Protein AF-A0A0L0FET9-F1 (afdb_monomer_lite)

Organism: NCBI:txid667725

Sequence (154 aa):
MSPIGLLAGMWEFPSVELPADAKSTTALRRKLINTHCKEDLQTDIVGYKTRQEMGEVLHKFSHIHNTYHVELICFAEAIYLQNNGNDTSRTFQWVPLEDMEKLALSTAMRKVLKLAEGTTKQKSGQNQKSGGKDEKSSLKQPKLTAMFVRKAKG

InterPro domains:
  IPR015797 NUDIX hydrolase-like domain superfamily [SSF55811] (4-116)
  IPR029119 Adenine DNA glycosylase, C-terminal [PF14815] (4-114)
  IPR029119 Adenine DNA glycosylase, C-terminal [cd03431] (5-114)
  IPR044298 Adenine/Thymine-DNA glycosylase [PTHR42944] (5-130)

Foldseek 3Di:
DADPDPCGQADADDADDDDPPDDPDPVVRVVRSQCCCCPVQVWGLPQWPDKDFLAWFWDDDPPDIDIDGAIDTHHPDDTDGDPPVVDPRDDDDDDDLVCPVVGRHDPRRVVSSVSVVVVVVVPPDDDDDDDDDDDDDDDDDDDDDDDDDDDDDD

Structure (mmCIF, N/CA/C/O backbone):
data_AF-A0A0L0FET9-F1
#
_entry.id   AF-A0A0L0FET9-F1
#
loop_
_atom_site.group_PDB
_atom_site.id
_atom_site.type_symbol
_atom_site.label_atom_id
_atom_site.label_alt_id
_atom_site.label_comp_id
_atom_site.label_asym_id
_atom_site.label_entity_id
_atom_site.label_seq_id
_atom_site.pdbx_PDB_ins_code
_atom_site.Cartn_x
_atom_site.Cartn_y
_atom_site.Cartn_z
_atom_site.occupancy
_atom_site.B_iso_or_equiv
_atom_site.auth_seq_id
_atom_site.auth_comp_id
_atom_site.auth_asym_id
_atom_site.auth_atom_id
_atom_site.pdbx_PDB_model_num
ATOM 1 N N . MET A 1 1 ? 19.570 -13.131 11.000 1.00 34.69 1 MET A N 1
ATOM 2 C CA . MET A 1 1 ? 18.485 -13.683 11.843 1.00 34.69 1 MET A CA 1
ATOM 3 C C . MET A 1 1 ? 17.177 -13.132 11.311 1.00 34.69 1 MET A C 1
ATOM 5 O O . MET A 1 1 ? 16.976 -11.930 11.401 1.00 34.69 1 MET A O 1
ATOM 9 N N . SER A 1 2 ? 16.345 -13.966 10.684 1.00 43.09 2 SER A N 1
ATOM 10 C CA . SER A 1 2 ? 14.997 -13.555 10.271 1.00 43.09 2 SER A CA 1
ATOM 11 C C . SER A 1 2 ? 14.168 -13.221 11.517 1.00 43.09 2 SER A C 1
ATOM 13 O O . SER A 1 2 ? 14.338 -13.903 12.532 1.00 43.09 2 SER A O 1
ATOM 15 N N . PRO A 1 3 ? 13.316 -12.184 11.495 1.00 41.56 3 PRO A N 1
ATOM 16 C CA . PRO A 1 3 ? 12.559 -11.792 12.676 1.00 41.56 3 PRO A CA 1
ATOM 17 C C . PRO A 1 3 ? 11.631 -12.939 13.089 1.00 41.56 3 PRO A C 1
ATOM 19 O O . PRO A 1 3 ? 10.803 -13.389 12.306 1.00 41.56 3 PRO A O 1
ATOM 22 N N . ILE A 1 4 ? 11.797 -13.442 14.313 1.00 48.03 4 ILE A N 1
ATOM 23 C CA . ILE A 1 4 ? 10.949 -14.483 14.902 1.00 48.03 4 ILE A CA 1
ATOM 24 C C . ILE A 1 4 ? 9.772 -13.756 15.559 1.00 48.03 4 ILE A C 1
ATOM 26 O O . ILE A 1 4 ? 9.855 -13.326 16.706 1.00 48.03 4 ILE A O 1
ATOM 30 N N . GLY A 1 5 ? 8.699 -13.537 14.803 1.00 59.16 5 GLY A N 1
ATOM 31 C CA . GLY A 1 5 ? 7.494 -12.848 15.265 1.00 59.16 5 GLY A CA 1
ATOM 32 C C . GLY A 1 5 ? 6.233 -13.575 14.813 1.00 59.16 5 GLY A C 1
ATOM 33 O O . GLY A 1 5 ? 6.267 -14.358 13.870 1.00 59.16 5 GLY A O 1
ATOM 34 N N . LEU A 1 6 ? 5.100 -13.300 15.463 1.00 62.09 6 LEU A N 1
ATOM 35 C CA . LEU A 1 6 ? 3.803 -13.934 15.169 1.00 62.09 6 LEU A CA 1
ATOM 36 C C . LEU A 1 6 ? 3.365 -13.791 13.697 1.00 62.09 6 LEU A C 1
ATOM 38 O O . LEU A 1 6 ? 2.619 -14.622 13.192 1.00 62.09 6 LEU A O 1
ATOM 42 N N . LEU A 1 7 ? 3.828 -12.737 13.020 1.00 64.19 7 LEU A N 1
ATOM 43 C CA . LEU A 1 7 ? 3.542 -12.450 11.610 1.00 64.19 7 LEU A CA 1
ATOM 44 C C . LEU A 1 7 ? 4.758 -12.685 10.696 1.00 64.19 7 LEU A C 1
ATOM 46 O O . LEU A 1 7 ? 4.752 -12.267 9.540 1.00 64.19 7 LEU A O 1
ATOM 50 N N . ALA A 1 8 ? 5.814 -13.329 11.199 1.00 67.12 8 ALA A N 1
ATOM 51 C CA . ALA A 1 8 ? 6.994 -13.630 10.402 1.00 67.12 8 ALA A CA 1
ATOM 52 C C . ALA A 1 8 ? 6.641 -14.553 9.227 1.00 67.12 8 ALA A C 1
ATOM 54 O O . ALA A 1 8 ? 5.909 -15.529 9.386 1.00 67.12 8 ALA A O 1
ATOM 55 N N . GLY A 1 9 ? 7.166 -14.234 8.042 1.00 75.06 9 GLY A N 1
ATOM 56 C CA . GLY A 1 9 ? 6.909 -14.988 6.811 1.00 75.06 9 GLY A CA 1
ATOM 57 C C . GLY A 1 9 ? 5.597 -14.636 6.102 1.00 75.06 9 GLY A C 1
ATOM 58 O O . GLY A 1 9 ? 5.289 -15.235 5.073 1.00 75.06 9 GLY A O 1
ATOM 59 N N . MET A 1 10 ? 4.830 -13.670 6.617 1.00 87.69 10 MET A N 1
ATOM 60 C CA . MET A 1 10 ? 3.706 -13.091 5.885 1.00 87.69 10 MET A CA 1
ATOM 61 C C . MET A 1 10 ? 4.193 -12.034 4.893 1.00 87.69 10 MET A C 1
ATOM 63 O O . MET A 1 10 ? 5.169 -11.333 5.146 1.00 87.69 10 MET A O 1
ATOM 67 N N . TRP A 1 11 ? 3.479 -11.901 3.778 1.00 89.31 11 TRP A N 1
ATOM 68 C CA . TRP A 1 11 ? 3.696 -10.819 2.826 1.00 89.31 11 TRP A CA 1
ATOM 69 C C . TRP A 1 11 ? 2.964 -9.556 3.285 1.00 89.31 11 TRP A C 1
ATOM 71 O O . TRP A 1 11 ? 1.844 -9.610 3.809 1.00 89.31 11 TRP A O 1
ATOM 81 N N . GLU A 1 12 ? 3.582 -8.409 3.041 1.00 90.56 12 GLU A N 1
ATOM 82 C CA . GLU A 1 12 ? 3.013 -7.096 3.313 1.00 90.56 12 GLU A CA 1
ATOM 83 C C . GLU A 1 12 ? 3.302 -6.124 2.171 1.00 90.56 12 GLU A C 1
ATOM 85 O O . GLU A 1 12 ? 4.222 -6.319 1.376 1.00 90.56 12 GLU A O 1
ATOM 90 N N . PHE A 1 13 ? 2.479 -5.082 2.071 1.00 91.62 13 PHE A N 1
ATOM 91 C CA . PHE A 1 13 ? 2.778 -3.965 1.184 1.00 91.62 13 PHE A CA 1
ATOM 92 C C . PHE A 1 13 ? 3.852 -3.075 1.821 1.00 91.62 13 PHE A C 1
ATOM 94 O O . PHE A 1 13 ? 3.835 -2.918 3.045 1.00 91.62 13 PHE A O 1
ATOM 101 N N . PRO A 1 14 ? 4.730 -2.435 1.023 1.00 89.81 14 PRO A N 1
ATOM 102 C CA . PRO A 1 14 ? 5.674 -1.456 1.546 1.00 89.81 14 PRO A CA 1
ATOM 103 C C . PRO A 1 14 ? 4.954 -0.379 2.358 1.00 89.81 14 PRO A C 1
ATOM 105 O O . PRO A 1 14 ? 3.979 0.218 1.892 1.00 89.81 14 PRO A O 1
ATOM 108 N N . SER A 1 15 ? 5.416 -0.150 3.584 1.00 90.62 15 SER A N 1
ATOM 109 C CA . SER A 1 15 ? 4.812 0.817 4.493 1.00 90.62 15 SER A CA 1
ATOM 110 C C . SER A 1 15 ? 5.865 1.444 5.396 1.00 90.62 15 SER A C 1
ATOM 112 O O . SER A 1 15 ? 6.910 0.857 5.659 1.00 90.62 15 SER A O 1
ATOM 114 N N . VAL A 1 16 ? 5.584 2.662 5.849 1.00 91.44 16 VAL A N 1
ATOM 115 C CA . VAL A 1 16 ? 6.457 3.440 6.727 1.00 91.44 16 VAL A CA 1
ATOM 116 C C . VAL A 1 16 ? 5.637 3.949 7.902 1.00 91.44 16 VAL A C 1
ATOM 118 O O . VAL A 1 16 ? 4.501 4.402 7.728 1.00 91.44 16 VAL A O 1
ATOM 121 N N . GLU A 1 17 ? 6.200 3.854 9.101 1.00 91.00 17 GLU A N 1
ATOM 122 C CA . GLU A 1 17 ? 5.559 4.383 10.298 1.00 91.00 17 GLU A CA 1
ATOM 123 C C . GLU A 1 17 ? 5.531 5.911 10.257 1.00 91.00 17 GLU A C 1
ATOM 125 O O . GLU A 1 17 ? 6.479 6.575 9.827 1.00 91.00 17 GLU A O 1
ATOM 130 N N . LEU A 1 18 ? 4.413 6.483 10.698 1.00 89.00 18 LEU A N 1
ATOM 131 C CA . LEU A 1 18 ? 4.288 7.927 10.808 1.00 89.00 18 LEU A CA 1
ATOM 132 C C . LEU A 1 18 ? 4.833 8.394 12.158 1.00 89.00 18 LEU A C 1
ATOM 134 O O . LEU A 1 18 ? 4.558 7.748 13.170 1.00 89.00 18 LEU A O 1
ATOM 138 N N . PRO A 1 19 ? 5.550 9.531 12.206 1.00 86.25 19 PRO A N 1
ATOM 139 C CA . PRO A 1 19 ? 5.972 10.115 13.471 1.00 86.25 19 PRO A CA 1
ATOM 140 C C . PRO A 1 19 ? 4.752 10.418 14.349 1.00 86.25 19 PRO A C 1
ATOM 142 O O . PRO A 1 19 ? 3.807 11.052 13.877 1.00 86.25 19 PRO A O 1
ATOM 145 N N . ALA A 1 20 ? 4.796 10.000 15.618 1.00 73.81 20 ALA A N 1
ATOM 146 C CA . ALA A 1 20 ? 3.675 10.103 16.558 1.00 73.81 20 ALA A CA 1
ATOM 147 C C . ALA A 1 20 ? 3.126 11.536 16.710 1.00 73.81 20 ALA A C 1
ATOM 149 O O . ALA A 1 20 ? 1.921 11.727 16.851 1.00 73.81 20 ALA A O 1
ATOM 150 N N . ASP A 1 21 ? 4.004 12.536 16.607 1.00 65.69 21 ASP A N 1
ATOM 151 C CA . ASP A 1 21 ? 3.678 13.944 16.865 1.00 65.69 21 ASP A CA 1
ATOM 152 C C . ASP A 1 21 ? 3.385 14.754 15.592 1.00 65.69 21 ASP A C 1
ATOM 154 O O . ASP A 1 21 ? 3.085 15.952 15.645 1.00 65.69 21 ASP A O 1
ATOM 158 N N . ALA A 1 22 ? 3.482 14.133 14.415 1.00 62.91 22 ALA A N 1
ATOM 159 C CA . ALA A 1 22 ? 3.258 14.829 13.161 1.00 62.91 22 ALA A CA 1
ATOM 160 C C . ALA A 1 22 ? 1.772 14.817 12.789 1.00 62.91 22 ALA A C 1
ATOM 162 O O . ALA A 1 22 ? 1.134 13.767 12.709 1.00 62.91 22 ALA A O 1
ATOM 163 N N . LYS A 1 23 ? 1.219 15.986 12.435 1.00 69.06 23 LYS A N 1
ATOM 164 C CA . LYS A 1 23 ? -0.044 16.020 11.684 1.00 69.06 23 LYS A CA 1
ATOM 165 C C . LYS A 1 23 ? 0.168 15.230 10.391 1.00 69.06 23 LYS A C 1
ATOM 167 O O . LYS A 1 23 ? 0.972 15.638 9.550 1.00 69.06 23 LYS A O 1
ATOM 172 N N . SER A 1 24 ? -0.543 14.111 10.245 1.00 74.94 24 SER A N 1
ATOM 173 C CA . SER A 1 24 ? -0.488 13.233 9.070 1.00 74.94 24 SER A CA 1
ATOM 174 C C . SER A 1 24 ? -1.038 13.960 7.839 1.00 74.94 24 SER A C 1
ATOM 176 O O . SER A 1 24 ? -2.201 13.830 7.460 1.00 74.94 24 SER A O 1
ATOM 178 N N . THR A 1 25 ? -0.204 14.794 7.222 1.00 89.44 25 THR A N 1
ATOM 179 C CA . THR A 1 25 ? -0.524 15.445 5.952 1.00 89.44 25 THR A CA 1
ATOM 180 C C . THR A 1 25 ? -0.192 14.508 4.800 1.00 89.44 25 THR A C 1
ATOM 182 O O . THR A 1 25 ? 0.794 13.768 4.840 1.00 89.44 25 THR A O 1
ATOM 185 N N . THR A 1 26 ? -0.973 14.585 3.725 1.00 89.38 26 THR A N 1
ATOM 186 C CA . THR A 1 26 ? -0.696 13.871 2.472 1.00 89.38 26 THR A CA 1
ATOM 187 C C . THR A 1 26 ? 0.726 14.130 1.970 1.00 89.38 26 THR A C 1
ATOM 189 O O . THR A 1 26 ? 1.404 13.205 1.533 1.00 89.38 26 THR A O 1
ATOM 192 N N . ALA A 1 27 ? 1.217 15.370 2.076 1.00 91.25 27 ALA A N 1
ATOM 193 C CA . ALA A 1 27 ? 2.569 15.732 1.653 1.00 91.25 27 ALA A CA 1
ATOM 194 C C . ALA A 1 27 ? 3.654 15.008 2.469 1.00 91.25 27 ALA A C 1
ATOM 196 O O . ALA A 1 27 ? 4.593 14.463 1.887 1.00 91.25 27 ALA A O 1
ATOM 197 N N . LEU A 1 28 ? 3.503 14.951 3.798 1.00 91.81 28 LEU A N 1
ATOM 198 C CA . LEU A 1 28 ? 4.431 14.228 4.668 1.00 91.81 28 LEU A CA 1
ATOM 199 C C . LEU A 1 28 ? 4.424 12.728 4.364 1.00 91.81 28 LEU A C 1
ATOM 201 O O . LEU A 1 28 ? 5.488 12.147 4.164 1.00 91.81 28 LEU A O 1
ATOM 205 N N . ARG A 1 29 ? 3.236 12.116 4.268 1.00 91.94 29 ARG A N 1
ATOM 206 C CA . ARG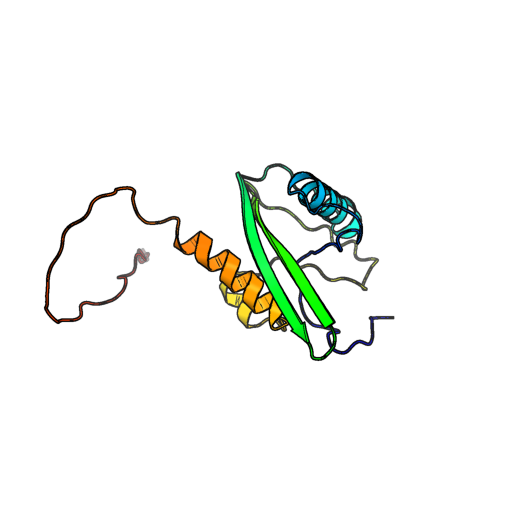 A 1 29 ? 3.099 10.682 3.962 1.00 91.94 29 ARG A CA 1
ATOM 207 C C . ARG A 1 29 ? 3.764 10.319 2.638 1.00 91.94 29 ARG A C 1
ATOM 209 O O . ARG A 1 29 ? 4.541 9.371 2.578 1.00 91.94 29 ARG A O 1
ATOM 216 N N . ARG A 1 30 ? 3.534 11.126 1.598 1.00 92.75 30 ARG A N 1
ATOM 217 C CA . ARG A 1 30 ? 4.162 10.921 0.287 1.00 92.75 30 ARG A CA 1
ATOM 218 C C . ARG A 1 30 ? 5.678 11.047 0.338 1.00 92.75 30 ARG A C 1
ATOM 220 O O . ARG A 1 30 ? 6.361 10.254 -0.303 1.00 92.75 30 ARG A O 1
ATOM 227 N N . LYS A 1 31 ? 6.199 12.022 1.092 1.00 92.81 31 LYS A N 1
ATOM 228 C CA . LYS A 1 31 ? 7.644 12.191 1.287 1.00 92.81 31 LYS A CA 1
ATOM 229 C C . LYS A 1 31 ? 8.250 10.945 1.935 1.00 92.81 31 LYS A C 1
ATOM 231 O O . LYS A 1 31 ? 9.229 10.432 1.411 1.00 92.81 31 LYS A O 1
ATOM 236 N N . LEU A 1 32 ? 7.648 10.449 3.016 1.00 93.12 32 LEU A N 1
ATOM 237 C CA . LEU A 1 32 ? 8.143 9.275 3.738 1.00 93.12 32 LEU A CA 1
ATOM 238 C C . LEU A 1 32 ? 8.132 8.016 2.864 1.00 93.12 32 LEU A C 1
ATOM 240 O O . LEU A 1 32 ? 9.138 7.318 2.815 1.00 93.12 32 LEU A O 1
ATOM 244 N N . ILE A 1 33 ? 7.051 7.763 2.117 1.00 92.25 33 ILE A N 1
ATOM 245 C CA . ILE A 1 33 ? 6.996 6.620 1.193 1.00 92.25 33 ILE A CA 1
ATOM 246 C C . ILE A 1 33 ? 8.024 6.754 0.066 1.00 92.25 33 ILE A C 1
ATOM 248 O O . ILE A 1 33 ? 8.687 5.778 -0.262 1.00 92.25 33 ILE A O 1
ATOM 252 N N . ASN A 1 34 ? 8.215 7.949 -0.503 1.00 92.06 34 ASN A N 1
ATOM 253 C CA . ASN A 1 34 ? 9.236 8.150 -1.536 1.00 92.06 34 ASN A CA 1
ATOM 254 C C . ASN A 1 34 ? 10.645 7.861 -1.007 1.00 92.06 34 ASN A C 1
ATOM 256 O O . ASN A 1 34 ? 11.429 7.203 -1.687 1.00 92.06 34 ASN A O 1
ATOM 260 N N . THR A 1 35 ? 10.957 8.342 0.199 1.00 91.81 35 THR A N 1
ATOM 261 C CA . THR A 1 35 ? 12.230 8.059 0.868 1.00 91.81 35 THR A CA 1
ATOM 262 C C . THR A 1 35 ? 12.391 6.561 1.114 1.00 91.81 35 THR A C 1
ATOM 264 O O . THR A 1 35 ? 13.389 5.994 0.685 1.00 91.81 35 THR A O 1
ATOM 267 N N . HIS A 1 36 ? 11.379 5.905 1.689 1.00 88.06 36 HIS A N 1
ATOM 268 C CA . HIS A 1 36 ? 11.384 4.464 1.943 1.00 88.06 36 HIS A CA 1
ATOM 269 C C . HIS A 1 36 ? 11.595 3.648 0.660 1.00 88.06 36 HIS A C 1
ATOM 271 O O . HIS A 1 36 ? 12.459 2.781 0.609 1.00 88.06 36 HIS A O 1
ATOM 277 N N . CYS A 1 37 ? 10.877 3.948 -0.425 1.00 86.88 37 CYS A N 1
ATOM 278 C CA . CYS A 1 37 ? 11.074 3.231 -1.683 1.00 86.88 37 CYS A CA 1
ATOM 279 C C . CYS A 1 37 ? 12.480 3.439 -2.255 1.00 86.88 37 CYS A C 1
ATOM 281 O O . CYS A 1 37 ? 13.089 2.483 -2.733 1.00 86.88 37 CYS A O 1
ATOM 283 N N . LYS A 1 38 ? 13.027 4.654 -2.161 1.00 86.81 38 LYS A N 1
ATOM 284 C CA . LYS A 1 38 ? 14.371 4.942 -2.662 1.00 86.81 38 LYS A CA 1
ATOM 285 C C . LYS A 1 38 ? 15.464 4.261 -1.837 1.00 86.81 38 LYS A C 1
ATOM 287 O O . LYS A 1 38 ? 16.430 3.775 -2.415 1.00 86.81 38 LYS A O 1
ATOM 292 N N . GLU A 1 39 ? 15.331 4.251 -0.516 1.00 84.75 39 GLU A N 1
ATOM 293 C CA . GLU A 1 39 ? 16.364 3.762 0.402 1.00 84.75 39 GLU A CA 1
ATOM 294 C C . GLU A 1 39 ? 16.246 2.253 0.648 1.00 84.75 39 GLU A C 1
ATOM 296 O O . GLU A 1 39 ? 17.226 1.529 0.483 1.00 84.75 39 GLU A O 1
ATOM 301 N N . ASP A 1 40 ? 15.046 1.764 0.969 1.00 77.31 40 ASP A N 1
ATOM 302 C CA . ASP A 1 40 ? 14.812 0.367 1.350 1.00 77.31 40 ASP A CA 1
ATOM 303 C C . ASP A 1 40 ? 14.485 -0.540 0.158 1.00 77.31 40 ASP A C 1
ATOM 305 O O . ASP A 1 40 ? 14.860 -1.712 0.163 1.00 77.31 40 ASP A O 1
ATOM 309 N N . LEU A 1 41 ? 13.787 -0.022 -0.863 1.00 75.00 41 LEU A N 1
ATOM 310 C CA . LEU A 1 41 ? 13.423 -0.796 -2.065 1.00 75.00 41 LEU A CA 1
ATOM 311 C C . LEU A 1 41 ? 14.323 -0.500 -3.268 1.00 75.00 41 LEU A C 1
ATOM 313 O O . LEU A 1 41 ? 14.124 -1.080 -4.340 1.00 75.00 41 LEU A O 1
ATOM 317 N N . GLN A 1 42 ? 15.259 0.447 -3.113 1.00 79.12 42 GLN A N 1
ATOM 318 C CA . GLN A 1 42 ? 16.162 0.917 -4.169 1.00 79.12 42 GLN A CA 1
ATOM 319 C C . GLN A 1 42 ? 15.419 1.230 -5.477 1.00 79.12 42 GLN A C 1
ATOM 321 O O . GLN A 1 42 ? 15.888 0.963 -6.582 1.00 79.12 42 GLN A O 1
ATOM 326 N N . THR A 1 43 ? 14.213 1.773 -5.327 1.00 79.06 43 THR A N 1
ATOM 327 C CA . THR A 1 43 ? 13.255 2.040 -6.394 1.00 79.06 43 THR A CA 1
ATOM 328 C C . THR A 1 43 ? 12.757 3.462 -6.248 1.00 79.06 43 THR A C 1
ATOM 330 O O . THR A 1 43 ? 12.232 3.845 -5.204 1.00 79.06 43 THR A O 1
ATOM 333 N N . ASP A 1 44 ? 12.874 4.249 -7.311 1.00 80.75 44 ASP A N 1
ATOM 334 C CA . ASP A 1 44 ? 12.330 5.598 -7.305 1.00 80.75 44 ASP A CA 1
ATOM 335 C C . ASP A 1 44 ? 10.864 5.596 -7.761 1.00 80.75 44 ASP A C 1
ATOM 337 O O . ASP A 1 44 ? 10.508 5.007 -8.784 1.00 80.75 44 ASP A O 1
ATOM 341 N N . ILE A 1 45 ? 10.001 6.282 -7.010 1.00 82.69 45 ILE A N 1
ATOM 342 C CA . ILE A 1 45 ? 8.585 6.462 -7.355 1.00 82.69 45 ILE A CA 1
ATOM 343 C C . ILE A 1 45 ? 8.451 7.679 -8.283 1.00 82.69 45 ILE A C 1
ATOM 345 O O . ILE A 1 45 ? 7.768 8.666 -7.985 1.00 82.69 45 ILE A O 1
ATOM 349 N N . VAL A 1 46 ? 9.111 7.605 -9.434 1.00 82.00 46 VAL A N 1
ATOM 350 C CA . VAL A 1 46 ? 9.018 8.586 -10.525 1.00 82.00 46 VAL A CA 1
ATOM 351 C C . VAL A 1 46 ? 8.234 7.998 -11.697 1.00 82.00 46 VAL A C 1
ATOM 353 O O . VAL A 1 46 ? 7.983 6.798 -11.753 1.00 82.00 46 VAL A O 1
ATOM 356 N N . GLY A 1 47 ? 7.768 8.848 -12.618 1.00 82.81 47 GLY A N 1
ATOM 357 C CA . GLY A 1 47 ? 7.057 8.383 -13.820 1.00 82.81 47 GLY A CA 1
ATOM 358 C C . GLY A 1 47 ? 5.710 7.695 -13.547 1.00 82.81 47 GLY A C 1
ATOM 359 O O . GLY A 1 47 ? 5.208 6.940 -14.383 1.00 82.81 47 GLY A O 1
ATOM 360 N N . TYR A 1 48 ? 5.100 7.928 -12.378 1.00 88.69 48 TYR A N 1
ATOM 361 C CA . TYR A 1 48 ? 3.771 7.398 -12.096 1.00 88.69 48 TYR A CA 1
ATOM 362 C C . TYR A 1 48 ? 2.711 8.088 -12.963 1.00 88.69 48 TYR A C 1
ATOM 364 O O . TYR A 1 48 ? 2.683 9.309 -13.099 1.00 88.69 48 TYR A O 1
ATOM 372 N N . LYS A 1 49 ? 1.792 7.299 -13.522 1.00 91.38 49 LYS A N 1
ATOM 373 C CA . LYS A 1 49 ? 0.625 7.796 -14.257 1.00 91.38 49 LYS A CA 1
ATOM 374 C C . LYS A 1 49 ? -0.416 8.371 -13.302 1.00 91.38 49 LYS A C 1
ATOM 376 O O . LYS A 1 49 ? -1.005 9.414 -13.569 1.00 91.38 49 LYS A O 1
ATOM 381 N N . THR A 1 50 ? -0.669 7.679 -12.191 1.00 92.31 50 THR A N 1
ATOM 382 C CA . THR A 1 50 ? -1.604 8.138 -11.157 1.00 92.31 50 THR A CA 1
ATOM 383 C C . THR A 1 50 ? -1.107 7.772 -9.770 1.00 92.31 50 THR A C 1
ATOM 385 O O . THR A 1 50 ? -0.617 6.666 -9.567 1.00 92.31 50 THR A O 1
ATOM 388 N N . ARG A 1 51 ? -1.316 8.672 -8.808 1.00 93.31 51 ARG A N 1
ATOM 389 C CA . ARG A 1 51 ? -1.105 8.427 -7.379 1.00 93.31 51 ARG A CA 1
ATOM 390 C C . ARG A 1 51 ? -2.329 8.904 -6.609 1.00 93.31 51 ARG A C 1
ATOM 392 O O . ARG A 1 51 ? -2.645 10.094 -6.643 1.00 93.31 51 ARG A O 1
ATOM 399 N N . GLN A 1 52 ? -3.044 7.979 -5.981 1.00 92.44 52 GLN A N 1
ATOM 400 C CA . GLN A 1 52 ? -4.356 8.228 -5.381 1.00 92.44 52 GLN A CA 1
ATOM 401 C C . GLN A 1 52 ? -4.339 7.912 -3.889 1.00 92.44 52 GLN A C 1
ATOM 403 O O . GLN A 1 52 ? -3.781 6.900 -3.476 1.00 92.44 52 GLN A O 1
ATOM 408 N N . GLU A 1 53 ? -4.963 8.776 -3.091 1.00 92.00 53 GLU A N 1
ATOM 409 C CA . GLU A 1 53 ? -5.231 8.476 -1.686 1.00 92.00 53 GLU A CA 1
ATOM 410 C C . GLU A 1 53 ? -6.488 7.628 -1.598 1.00 92.00 53 GLU A C 1
ATOM 412 O O . GLU A 1 53 ? -7.539 8.009 -2.111 1.00 92.00 53 GLU A O 1
ATOM 417 N N . MET A 1 54 ? -6.360 6.473 -0.963 1.00 90.88 54 MET A N 1
ATOM 418 C CA . MET A 1 54 ? -7.411 5.464 -0.933 1.00 90.88 54 MET A CA 1
ATOM 419 C C . MET A 1 54 ? -8.236 5.538 0.355 1.00 90.88 54 MET A C 1
ATOM 421 O O . MET A 1 54 ? -9.334 4.994 0.417 1.00 90.88 54 MET A O 1
ATOM 425 N N . GLY A 1 55 ? -7.716 6.225 1.374 1.00 90.31 55 GLY A N 1
ATOM 426 C CA . GLY A 1 55 ? -8.316 6.339 2.698 1.00 90.31 55 GLY A CA 1
ATOM 427 C C . GLY A 1 55 ? -7.548 5.531 3.737 1.00 90.31 55 GLY A C 1
ATOM 428 O O . GLY A 1 55 ? -6.343 5.309 3.607 1.00 90.31 55 GLY A O 1
ATOM 429 N N . GLU A 1 56 ? -8.251 5.110 4.784 1.00 92.00 56 GLU A N 1
ATOM 430 C CA . GLU A 1 56 ? -7.652 4.461 5.946 1.00 92.00 56 GLU A CA 1
ATOM 431 C C . GLU A 1 56 ? -8.142 3.026 6.132 1.00 92.00 56 GLU A C 1
ATOM 433 O O . GLU A 1 56 ? -9.316 2.709 5.933 1.00 92.00 56 GLU A O 1
ATOM 438 N N . VAL A 1 57 ? -7.236 2.157 6.577 1.00 92.75 57 VAL A N 1
ATOM 439 C CA . VAL A 1 57 ? -7.552 0.801 7.024 1.00 92.75 57 VAL A CA 1
ATOM 440 C C . VAL A 1 57 ? -7.168 0.669 8.487 1.00 92.75 57 VAL A C 1
ATOM 442 O O . VAL A 1 57 ? -5.996 0.714 8.847 1.00 92.75 57 VAL A O 1
ATOM 445 N N . LEU A 1 58 ? -8.169 0.441 9.332 1.00 90.06 58 LEU A N 1
ATOM 446 C CA . LEU A 1 58 ? -7.960 0.182 10.749 1.00 90.06 58 LEU A CA 1
ATOM 447 C C . LEU A 1 58 ? -7.741 -1.314 11.000 1.00 90.06 58 LEU A C 1
ATOM 449 O O . LEU A 1 58 ? -8.576 -2.168 10.654 1.00 90.06 58 LEU A O 1
ATOM 453 N N . HIS A 1 59 ? -6.626 -1.625 11.649 1.00 86.19 59 HIS A N 1
ATOM 454 C CA . HIS A 1 59 ? -6.282 -2.951 12.124 1.00 86.19 59 HIS A CA 1
ATOM 455 C C . HIS A 1 59 ? -6.193 -2.950 13.644 1.00 86.19 59 HIS A C 1
ATOM 457 O O . HIS A 1 59 ? -5.271 -2.391 14.229 1.00 86.19 59 HIS A O 1
ATOM 463 N N . LYS A 1 60 ? -7.177 -3.584 14.279 1.00 81.19 60 LYS A N 1
ATOM 464 C CA . LYS A 1 60 ? -7.197 -3.791 15.722 1.00 81.19 60 LYS A CA 1
ATOM 465 C C . LYS A 1 60 ? -6.871 -5.250 16.005 1.00 81.19 60 LYS A C 1
ATOM 467 O O . LYS A 1 60 ? -7.632 -6.128 15.601 1.00 81.19 60 LYS A O 1
ATOM 472 N N . PHE A 1 61 ? -5.762 -5.484 16.688 1.00 76.62 61 PHE A N 1
ATOM 473 C CA . PHE A 1 61 ? -5.506 -6.710 17.439 1.00 76.62 61 PHE A CA 1
ATOM 474 C C . P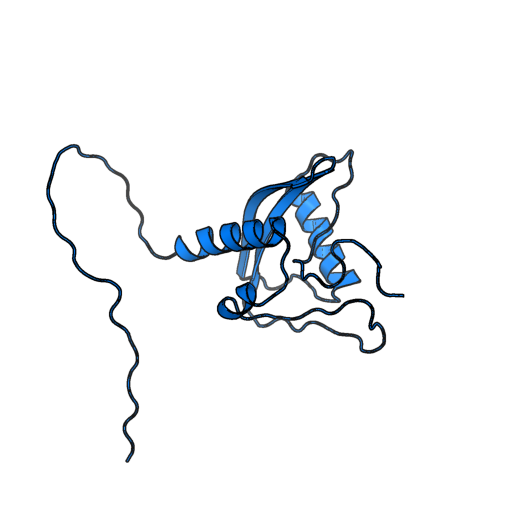HE A 1 61 ? -5.728 -6.408 18.920 1.00 76.62 61 PHE A C 1
ATOM 476 O O . PHE A 1 61 ? -5.606 -5.254 19.311 1.00 76.62 61 PHE A O 1
ATOM 483 N N . SER A 1 62 ? -6.058 -7.413 19.732 1.00 73.75 62 SER A N 1
ATOM 484 C CA . SER A 1 62 ? -6.533 -7.306 21.126 1.00 73.75 62 SER A CA 1
ATOM 485 C C . SER A 1 62 ? -6.015 -6.112 21.951 1.00 73.75 62 SER A C 1
ATOM 487 O O . SER A 1 62 ? -6.795 -5.497 22.668 1.00 73.75 62 SER A O 1
ATOM 489 N N . HIS A 1 63 ? -4.732 -5.756 21.831 1.00 78.12 63 HIS A N 1
ATOM 490 C CA . HIS A 1 63 ? -4.095 -4.626 22.521 1.00 78.12 63 HIS A CA 1
ATOM 491 C C . HIS A 1 63 ? -3.368 -3.621 21.595 1.00 78.12 63 HIS A C 1
ATOM 493 O O . HIS A 1 63 ? -2.777 -2.668 22.091 1.00 78.12 63 HIS A O 1
ATOM 499 N N . ILE A 1 64 ? -3.385 -3.795 20.268 1.00 79.06 64 ILE A N 1
ATOM 500 C CA . ILE A 1 64 ? -2.681 -2.927 19.302 1.00 79.06 64 ILE A CA 1
ATOM 501 C C . ILE A 1 64 ? -3.663 -2.394 18.264 1.00 79.06 64 ILE A C 1
ATOM 503 O O . ILE A 1 64 ? -4.399 -3.148 17.627 1.00 79.06 64 ILE A O 1
ATOM 507 N N . HIS A 1 65 ? -3.644 -1.079 18.085 1.00 83.25 65 HIS A N 1
ATOM 508 C CA . HIS A 1 65 ? -4.473 -0.368 17.124 1.00 83.25 65 HIS A CA 1
ATOM 509 C C . HIS A 1 65 ? -3.571 0.317 16.102 1.00 83.25 65 HIS A C 1
ATOM 511 O O . HIS A 1 65 ? -2.942 1.320 16.420 1.00 83.25 65 HIS A O 1
ATOM 517 N N . ASN A 1 66 ? -3.551 -0.202 14.876 1.00 87.69 66 ASN A N 1
ATOM 518 C CA . ASN A 1 66 ? -2.800 0.385 13.772 1.00 87.69 66 ASN A CA 1
ATOM 519 C C . ASN A 1 66 ? -3.764 0.963 12.740 1.00 87.69 66 ASN A C 1
ATOM 521 O O . ASN A 1 66 ? -4.673 0.270 12.273 1.00 87.69 66 ASN A O 1
ATOM 525 N N . THR A 1 67 ? -3.536 2.212 12.349 1.00 90.12 67 THR A N 1
ATOM 526 C CA . THR A 1 67 ? -4.234 2.851 11.232 1.00 90.12 67 THR A CA 1
ATOM 527 C C . THR A 1 67 ? -3.278 2.953 10.055 1.00 90.12 67 THR A C 1
ATOM 529 O O . THR A 1 67 ? -2.252 3.621 10.136 1.00 90.12 67 THR A O 1
ATOM 532 N N . TYR A 1 68 ? -3.621 2.298 8.952 1.00 92.12 68 TYR A N 1
ATOM 533 C CA . TYR A 1 68 ? -2.875 2.389 7.705 1.00 92.12 68 TYR A CA 1
ATOM 534 C C . TYR A 1 68 ? -3.495 3.470 6.830 1.00 92.12 68 TYR A C 1
ATOM 536 O O . TYR A 1 68 ? -4.664 3.358 6.468 1.00 92.12 68 TYR A O 1
ATOM 544 N N . HIS A 1 69 ? -2.715 4.474 6.439 1.00 92.75 69 HIS A N 1
ATOM 545 C CA . HIS A 1 69 ? -3.099 5.387 5.365 1.00 92.75 69 HIS A CA 1
ATOM 546 C C . HIS A 1 69 ? -2.671 4.779 4.033 1.00 92.75 69 HIS A C 1
ATOM 548 O O . HIS A 1 69 ? -1.479 4.619 3.775 1.00 92.75 69 HIS A O 1
ATOM 554 N N . VAL A 1 70 ? -3.641 4.424 3.199 1.00 93.56 70 VAL A N 1
ATOM 555 C CA . VAL A 1 70 ? -3.392 3.678 1.968 1.00 93.56 70 VAL A CA 1
ATOM 556 C C . VAL A 1 70 ? -3.292 4.638 0.791 1.00 93.56 70 VAL A C 1
ATOM 558 O O . VAL A 1 70 ? -4.164 5.485 0.578 1.00 93.56 70 VAL A O 1
ATOM 561 N N . GLU A 1 71 ? -2.251 4.468 -0.016 1.00 93.00 71 GLU A N 1
ATOM 562 C CA . GLU A 1 71 ? -2.142 5.090 -1.329 1.00 93.00 71 GLU A CA 1
ATOM 563 C C . GLU A 1 71 ? -1.933 4.041 -2.419 1.00 93.00 71 GLU A C 1
ATOM 565 O O . GLU A 1 71 ? -1.307 3.007 -2.196 1.00 93.00 71 GLU A O 1
ATOM 570 N N . LEU A 1 72 ? -2.476 4.315 -3.603 1.00 93.62 72 LEU A N 1
ATOM 571 C CA . LEU A 1 72 ? -2.297 3.489 -4.790 1.00 93.62 72 LEU A CA 1
ATOM 572 C C . LEU A 1 72 ? -1.470 4.257 -5.815 1.00 93.62 72 LEU A C 1
ATOM 574 O O . LEU A 1 72 ? -1.843 5.363 -6.221 1.00 93.62 72 LEU A O 1
ATOM 578 N N . ILE A 1 73 ? -0.371 3.650 -6.254 1.00 91.88 73 ILE A N 1
ATOM 579 C CA . ILE A 1 73 ? 0.529 4.210 -7.260 1.00 91.88 73 ILE A CA 1
ATOM 580 C C . ILE A 1 73 ? 0.482 3.318 -8.496 1.00 91.88 73 ILE A C 1
ATOM 582 O O . ILE A 1 73 ? 0.738 2.120 -8.418 1.00 91.88 73 ILE A O 1
ATOM 586 N N . CYS A 1 74 ? 0.135 3.903 -9.640 1.00 90.81 74 CYS A N 1
ATOM 587 C CA . CYS A 1 74 ? 0.154 3.221 -10.929 1.00 90.81 74 CYS A CA 1
ATOM 588 C C . CYS A 1 74 ? 1.227 3.853 -11.802 1.00 90.81 74 CYS A C 1
ATOM 590 O O . CYS A 1 74 ? 1.170 5.056 -12.071 1.00 90.81 74 CYS A O 1
ATOM 592 N N . PHE A 1 75 ? 2.169 3.045 -12.269 1.00 88.81 75 PHE A N 1
ATOM 593 C CA . PHE A 1 75 ? 3.269 3.494 -13.110 1.00 88.81 75 PHE A CA 1
ATOM 594 C C . PHE A 1 75 ? 2.894 3.486 -14.590 1.00 88.81 75 PHE A C 1
ATOM 596 O O . PHE A 1 75 ? 2.047 2.699 -15.015 1.00 88.81 75 PHE A O 1
ATOM 603 N N . ALA A 1 76 ? 3.455 4.426 -15.355 1.00 85.19 76 ALA A N 1
ATOM 604 C CA . ALA A 1 76 ? 3.282 4.442 -16.808 1.00 85.19 76 ALA A CA 1
ATOM 605 C C . ALA A 1 76 ? 4.104 3.333 -17.482 1.00 85.19 76 ALA A C 1
ATOM 607 O O . ALA A 1 76 ? 3.690 2.794 -18.505 1.00 85.19 76 ALA A O 1
ATOM 608 N N . GLU A 1 77 ? 5.233 2.981 -16.871 1.00 84.56 77 GLU A N 1
ATOM 609 C CA . GLU A 1 77 ? 6.187 1.985 -17.343 1.00 84.56 77 GLU A CA 1
ATOM 610 C C . GLU A 1 77 ? 6.480 0.962 -16.241 1.00 84.56 77 GLU A C 1
ATOM 612 O O . GLU A 1 77 ? 6.162 1.173 -15.067 1.00 84.56 77 GLU A O 1
ATOM 617 N N . ALA A 1 78 ? 7.063 -0.173 -16.628 1.00 81.81 78 ALA A N 1
ATOM 618 C CA . ALA A 1 78 ? 7.445 -1.211 -15.683 1.00 81.81 78 ALA A CA 1
ATOM 619 C C . ALA A 1 78 ? 8.565 -0.718 -14.757 1.00 81.81 78 ALA A C 1
ATOM 621 O O . ALA A 1 78 ? 9.560 -0.158 -15.213 1.00 81.81 78 ALA A O 1
ATOM 622 N N . ILE A 1 79 ? 8.412 -0.981 -13.460 1.00 79.62 79 ILE A N 1
ATOM 623 C CA . ILE A 1 79 ? 9.439 -0.715 -12.456 1.00 79.62 79 ILE A CA 1
ATOM 624 C C . ILE A 1 79 ? 10.130 -2.015 -12.083 1.00 79.62 79 ILE A C 1
ATOM 626 O O . ILE A 1 79 ? 9.484 -3.001 -11.730 1.00 79.62 79 ILE A O 1
ATOM 630 N N . TYR A 1 80 ? 11.456 -1.992 -12.108 1.00 76.38 80 TYR A N 1
ATOM 631 C CA . TYR A 1 80 ? 12.279 -3.127 -11.723 1.00 76.38 80 TYR A CA 1
ATOM 632 C C . TYR A 1 80 ? 12.770 -2.941 -10.293 1.00 76.38 80 TYR A C 1
ATOM 634 O O . TYR A 1 80 ? 13.432 -1.954 -9.982 1.00 76.38 80 TYR A O 1
ATOM 642 N N . LEU A 1 81 ? 12.437 -3.903 -9.435 1.00 74.25 81 LEU A N 1
ATOM 643 C CA . LEU A 1 81 ? 12.945 -3.957 -8.070 1.00 74.25 81 LEU A CA 1
ATOM 644 C C . LEU A 1 81 ? 14.404 -4.417 -8.113 1.00 74.25 81 LEU A C 1
ATOM 646 O O . LEU A 1 81 ? 14.715 -5.443 -8.721 1.00 74.25 81 LEU A O 1
ATOM 650 N N . GLN A 1 82 ? 15.292 -3.671 -7.462 1.00 68.50 82 GLN A N 1
ATOM 651 C CA . GLN A 1 82 ? 16.686 -4.071 -7.292 1.00 68.50 82 GLN A CA 1
ATOM 652 C C . GLN A 1 82 ? 16.762 -4.995 -6.073 1.00 68.50 82 GLN A C 1
ATOM 654 O O . GLN A 1 82 ? 16.721 -4.543 -4.931 1.00 68.50 82 GLN A O 1
ATOM 659 N N . ASN A 1 83 ? 16.826 -6.307 -6.303 1.00 62.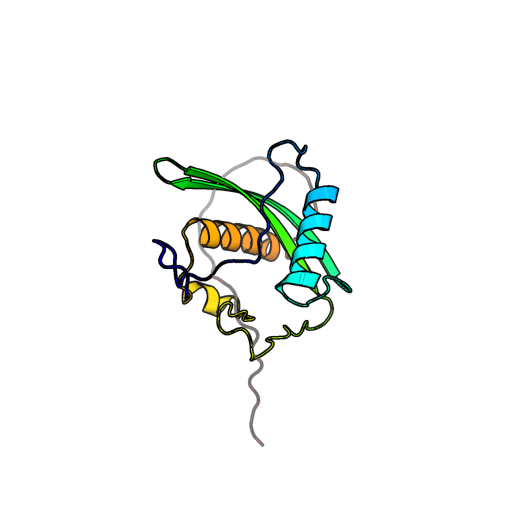47 83 ASN A N 1
ATOM 660 C CA . ASN A 1 83 ? 17.112 -7.256 -5.233 1.00 62.47 83 ASN A CA 1
ATOM 661 C C . ASN A 1 83 ? 18.633 -7.423 -5.148 1.00 62.47 83 ASN A C 1
ATOM 663 O O . ASN A 1 83 ? 19.215 -8.225 -5.882 1.00 62.47 83 ASN A O 1
ATOM 667 N N . ASN A 1 84 ? 19.298 -6.623 -4.310 1.00 56.94 84 ASN A N 1
ATOM 668 C CA . ASN A 1 84 ? 20.726 -6.808 -4.069 1.00 56.94 84 ASN A CA 1
ATOM 669 C C . ASN A 1 84 ? 20.906 -8.154 -3.367 1.00 56.94 84 ASN A C 1
ATOM 671 O O . ASN A 1 84 ? 20.671 -8.258 -2.167 1.00 56.94 84 ASN A O 1
ATOM 675 N N . GLY A 1 85 ? 21.344 -9.173 -4.112 1.00 52.56 85 GLY A N 1
ATOM 676 C CA . GLY A 1 85 ? 21.454 -10.574 -3.675 1.00 52.56 85 GLY A CA 1
ATOM 677 C C . GLY A 1 85 ? 22.349 -10.848 -2.456 1.00 52.56 85 GLY A C 1
ATOM 678 O O . GLY A 1 85 ? 22.562 -12.006 -2.110 1.00 52.56 85 GLY A O 1
ATOM 679 N N . ASN A 1 86 ? 22.853 -9.805 -1.797 1.00 53.31 86 ASN A N 1
ATOM 680 C CA . ASN A 1 86 ? 23.654 -9.872 -0.583 1.00 53.31 86 ASN A CA 1
ATOM 681 C C . ASN A 1 86 ? 22.807 -9.711 0.694 1.00 53.31 86 ASN A C 1
ATOM 683 O O . ASN A 1 86 ? 23.263 -10.131 1.757 1.00 53.31 86 ASN A O 1
ATOM 687 N N . ASP A 1 87 ? 21.593 -9.147 0.614 1.00 55.94 87 ASP A N 1
ATOM 688 C CA . ASP A 1 87 ? 20.673 -9.047 1.754 1.00 55.94 87 ASP A CA 1
ATOM 689 C C . ASP A 1 87 ? 19.505 -10.029 1.594 1.00 55.94 87 ASP A C 1
ATOM 691 O O . ASP A 1 87 ? 18.500 -9.763 0.944 1.00 55.94 87 ASP A O 1
ATOM 695 N N . THR A 1 88 ? 19.646 -11.204 2.204 1.00 53.94 88 THR A N 1
ATOM 696 C CA . THR A 1 88 ? 18.612 -12.251 2.204 1.00 53.94 88 THR A CA 1
ATOM 697 C C . THR A 1 88 ? 17.487 -11.985 3.210 1.00 53.94 88 THR A C 1
ATOM 699 O O . THR A 1 88 ? 16.574 -12.804 3.333 1.00 53.94 88 THR A O 1
ATOM 702 N N . SER A 1 89 ? 17.533 -10.873 3.956 1.00 59.38 89 SER A N 1
ATOM 703 C CA . SER A 1 89 ? 16.581 -10.606 5.040 1.00 59.38 89 SER A CA 1
ATOM 704 C C . SER A 1 89 ? 15.226 -10.079 4.564 1.00 59.38 89 SER A C 1
ATOM 706 O O . SER A 1 89 ? 14.233 -10.249 5.275 1.00 59.38 89 SER A O 1
ATOM 708 N N . ARG A 1 90 ? 15.157 -9.478 3.368 1.00 63.59 90 ARG A N 1
ATOM 709 C CA . ARG A 1 90 ? 13.924 -8.92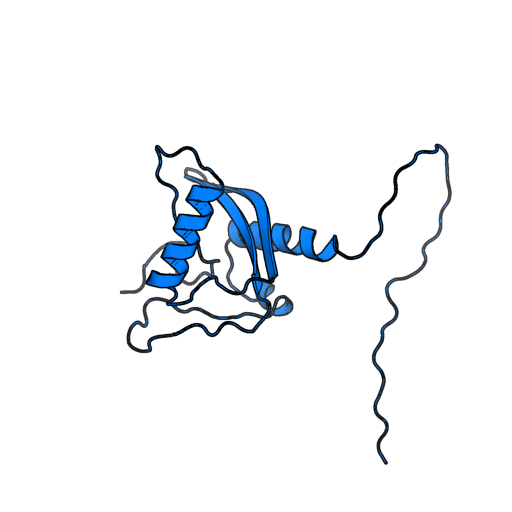5 2.792 1.00 63.59 90 ARG A CA 1
ATOM 710 C C . ARG A 1 90 ? 13.761 -9.391 1.353 1.00 63.59 90 ARG A C 1
ATOM 712 O O . ARG A 1 90 ? 14.659 -9.249 0.534 1.00 63.59 90 ARG A O 1
ATOM 719 N N . THR A 1 91 ? 12.597 -9.954 1.047 1.00 75.75 91 THR A N 1
ATOM 720 C CA . THR A 1 91 ? 12.237 -10.371 -0.311 1.00 75.75 91 THR A CA 1
ATOM 721 C C . THR A 1 91 ? 11.133 -9.462 -0.828 1.00 75.75 91 THR A C 1
ATOM 723 O O . THR A 1 91 ? 10.135 -9.236 -0.148 1.00 75.75 91 THR A O 1
ATOM 726 N N . PHE A 1 92 ? 11.322 -8.926 -2.032 1.00 81.12 92 PHE A N 1
ATOM 727 C CA . PHE A 1 92 ? 10.322 -8.118 -2.720 1.00 81.12 92 PHE A CA 1
ATOM 728 C C . PHE A 1 92 ? 9.934 -8.808 -4.016 1.00 81.12 92 PHE A C 1
ATOM 730 O O . PHE A 1 92 ? 10.786 -9.349 -4.724 1.00 81.12 92 PHE A O 1
ATOM 737 N N . GLN A 1 93 ? 8.645 -8.788 -4.333 1.00 85.44 93 GLN A N 1
ATOM 738 C CA . GLN A 1 93 ? 8.129 -9.456 -5.513 1.00 85.44 93 GLN A CA 1
ATOM 739 C C . GLN A 1 93 ? 6.963 -8.665 -6.098 1.00 85.44 93 GLN A C 1
ATOM 741 O O . GLN A 1 93 ? 6.039 -8.272 -5.389 1.00 85.44 93 GLN A O 1
ATOM 746 N N . TRP A 1 94 ? 6.988 -8.484 -7.417 1.00 87.38 94 TRP A N 1
ATOM 747 C CA . TRP A 1 94 ? 5.793 -8.121 -8.167 1.00 87.38 94 TRP A CA 1
ATOM 748 C C . TRP A 1 94 ? 4.910 -9.356 -8.316 1.00 87.38 94 TRP A C 1
ATOM 750 O O . TRP A 1 94 ? 5.348 -10.376 -8.849 1.00 87.38 94 TRP A O 1
ATOM 760 N N . VAL A 1 95 ? 3.672 -9.268 -7.837 1.00 90.06 95 VAL A N 1
ATOM 761 C CA . VAL A 1 95 ? 2.724 -10.385 -7.840 1.00 90.06 95 VAL A CA 1
ATOM 762 C C . VAL A 1 95 ? 1.495 -10.000 -8.667 1.00 90.06 95 VAL A C 1
ATOM 764 O O . VAL A 1 95 ? 0.942 -8.919 -8.440 1.00 90.06 95 VAL A O 1
ATOM 767 N N . PRO A 1 96 ? 1.063 -10.839 -9.630 1.00 90.12 96 PRO A N 1
ATOM 768 C CA . PRO A 1 96 ? -0.202 -10.645 -10.333 1.00 90.12 96 PRO A CA 1
ATOM 769 C C . PRO A 1 96 ? -1.376 -10.572 -9.356 1.00 90.12 96 PRO A C 1
ATOM 771 O O . PRO A 1 96 ? -1.391 -11.263 -8.337 1.00 90.12 96 PRO A O 1
ATOM 774 N N . LEU A 1 97 ? -2.384 -9.756 -9.666 1.00 88.62 97 LEU A N 1
ATOM 775 C CA . LEU A 1 97 ? -3.505 -9.532 -8.752 1.00 88.62 97 LEU A CA 1
ATOM 776 C C . LEU A 1 97 ? -4.255 -10.837 -8.436 1.00 88.62 97 LEU A C 1
ATOM 778 O O . LEU A 1 97 ? -4.612 -11.072 -7.285 1.00 88.62 97 LEU A O 1
ATOM 782 N N . GLU A 1 98 ? -4.429 -11.711 -9.428 1.00 89.44 98 GLU A N 1
ATOM 783 C CA . GLU A 1 98 ? -5.048 -13.033 -9.275 1.00 89.44 98 GLU A CA 1
ATOM 784 C C . GLU A 1 98 ? -4.275 -13.987 -8.348 1.00 89.44 98 GLU A C 1
ATOM 786 O O . GLU A 1 98 ? -4.858 -14.917 -7.788 1.00 89.44 98 GLU A O 1
ATOM 791 N N . ASP A 1 99 ? -2.978 -13.750 -8.154 1.00 91.81 99 ASP A N 1
ATOM 792 C CA . ASP A 1 99 ? -2.118 -14.568 -7.301 1.00 91.81 99 ASP A CA 1
ATOM 793 C C . ASP A 1 99 ? -1.992 -14.003 -5.880 1.00 91.81 99 ASP A C 1
ATOM 795 O O . ASP A 1 99 ? -1.541 -14.710 -4.977 1.00 91.81 99 ASP A O 1
ATOM 799 N N . MET A 1 100 ? -2.458 -12.771 -5.635 1.00 87.88 100 MET A N 1
ATOM 800 C CA . MET A 1 100 ? -2.411 -12.135 -4.312 1.00 87.88 100 MET A CA 1
ATOM 801 C C . MET A 1 100 ? -3.173 -12.929 -3.244 1.00 87.88 100 MET A C 1
ATOM 803 O O . MET A 1 100 ? -2.781 -12.925 -2.077 1.00 87.88 100 MET A O 1
ATOM 807 N N . GLU A 1 101 ? -4.241 -13.640 -3.619 1.00 85.62 101 GLU A N 1
ATOM 808 C CA . GLU A 1 101 ? -5.012 -14.478 -2.689 1.00 85.62 101 GLU A CA 1
ATOM 809 C C . GLU A 1 101 ? -4.226 -15.698 -2.189 1.00 85.62 101 GLU A C 1
ATOM 811 O O . GLU A 1 101 ? -4.498 -16.196 -1.094 1.00 85.62 101 GLU A O 1
ATOM 816 N N . LYS A 1 102 ? -3.234 -16.157 -2.963 1.00 89.31 102 LYS A N 1
ATOM 817 C CA . LYS A 1 102 ? -2.369 -17.294 -2.615 1.00 89.31 102 LYS A CA 1
ATOM 818 C C . LYS A 1 102 ? -1.269 -16.895 -1.630 1.00 89.31 102 LYS A C 1
ATOM 820 O O . LYS A 1 102 ? -0.680 -17.766 -0.992 1.00 89.31 102 LYS A O 1
ATOM 825 N N . LEU A 1 103 ? -0.989 -15.597 -1.492 1.00 90.25 103 LEU A N 1
ATOM 826 C CA . LEU A 1 103 ? -0.002 -15.095 -0.545 1.00 90.25 103 LEU A CA 1
ATOM 827 C C . LEU A 1 103 ? -0.521 -15.166 0.895 1.00 90.25 103 LEU A C 1
ATOM 829 O O . LEU A 1 103 ? -1.691 -14.904 1.203 1.00 90.25 103 LEU A O 1
ATOM 833 N N . ALA A 1 104 ? 0.398 -15.438 1.818 1.00 91.44 104 ALA A N 1
ATOM 834 C CA . ALA A 1 104 ? 0.144 -15.343 3.247 1.00 91.44 104 ALA A CA 1
ATOM 835 C C . ALA A 1 104 ? 0.042 -13.867 3.679 1.00 91.44 104 ALA A C 1
ATOM 837 O O . ALA A 1 104 ? 1.000 -13.298 4.186 1.00 91.44 104 ALA A O 1
ATOM 838 N N . LEU A 1 105 ? -1.117 -13.234 3.467 1.00 89.69 105 LEU A N 1
ATOM 839 C CA . LEU A 1 105 ? -1.387 -11.843 3.860 1.00 89.69 105 LEU A CA 1
ATOM 840 C C . LEU A 1 105 ? -2.075 -11.747 5.227 1.00 89.69 105 LEU A C 1
ATOM 842 O O . LEU A 1 105 ? -2.960 -12.542 5.561 1.00 89.69 105 LEU A O 1
ATOM 846 N N . SER A 1 106 ? -1.735 -10.737 6.025 1.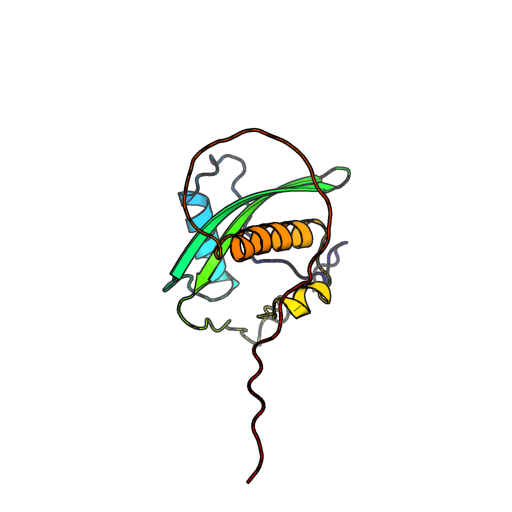00 88.69 106 SER A N 1
ATOM 847 C CA . SER A 1 106 ? -2.489 -10.452 7.252 1.00 88.69 106 SER A CA 1
ATOM 848 C C . SER A 1 106 ? -3.905 -9.950 6.929 1.00 88.69 106 SER A C 1
ATOM 850 O O . SER A 1 106 ? -4.195 -9.491 5.820 1.00 88.69 106 SER A O 1
ATOM 852 N N . THR A 1 107 ? -4.818 -9.999 7.904 1.00 89.19 107 THR A N 1
ATOM 853 C CA . THR A 1 107 ? -6.184 -9.467 7.741 1.00 89.19 107 THR A CA 1
ATOM 854 C C . THR A 1 107 ? -6.183 -7.991 7.330 1.00 89.19 107 THR A C 1
ATOM 856 O O . THR A 1 107 ? -7.011 -7.586 6.514 1.00 89.19 107 THR A O 1
ATOM 859 N N . ALA A 1 108 ? -5.242 -7.189 7.842 1.00 89.50 108 ALA A N 1
ATOM 860 C CA . ALA A 1 108 ? -5.066 -5.801 7.415 1.00 89.50 108 ALA A CA 1
ATOM 861 C C . ALA A 1 108 ? -4.691 -5.692 5.941 1.00 89.50 108 ALA A C 1
ATOM 863 O O . ALA A 1 108 ? -5.350 -4.965 5.205 1.00 89.50 108 ALA A O 1
ATOM 864 N N . MET A 1 109 ? -3.689 -6.450 5.493 1.00 92.81 109 MET A N 1
ATOM 865 C CA . MET A 1 109 ? -3.230 -6.394 4.103 1.00 92.81 109 MET A CA 1
ATOM 866 C C . MET A 1 109 ? -4.330 -6.835 3.130 1.00 92.81 109 MET A C 1
ATOM 868 O O . MET A 1 109 ? -4.519 -6.215 2.087 1.00 92.81 109 MET A O 1
ATOM 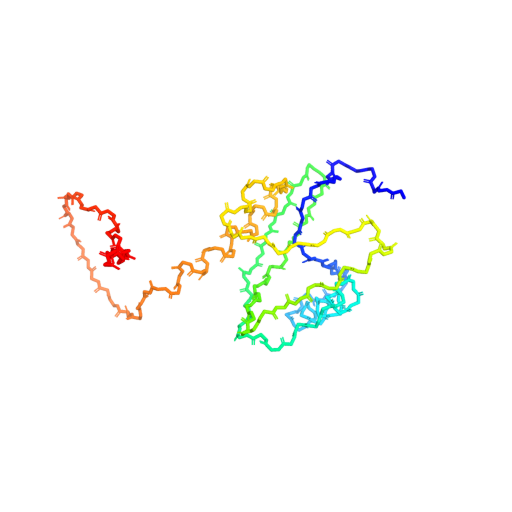872 N N . ARG A 1 110 ? -5.167 -7.809 3.509 1.00 92.50 110 ARG A N 1
ATOM 873 C CA . ARG A 1 110 ? -6.360 -8.167 2.716 1.00 92.50 110 ARG A CA 1
ATOM 874 C C . ARG A 1 110 ? -7.376 -7.023 2.622 1.00 92.50 110 ARG A C 1
ATOM 876 O O . ARG A 1 110 ? -8.004 -6.852 1.580 1.00 92.50 110 ARG A O 1
ATOM 883 N N . LYS A 1 111 ? -7.561 -6.234 3.687 1.00 93.19 111 LYS A N 1
ATOM 884 C CA . LYS A 1 111 ? -8.423 -5.037 3.647 1.00 93.19 111 LYS A CA 1
ATOM 885 C C . LYS A 1 111 ? -7.831 -3.948 2.748 1.00 93.19 111 LYS A C 1
ATOM 887 O O . LYS A 1 111 ? -8.578 -3.353 1.978 1.00 93.19 111 LYS A O 1
ATOM 892 N N . VAL A 1 112 ? -6.515 -3.730 2.814 1.00 93.25 112 VAL A N 1
ATOM 893 C CA . VAL A 1 112 ? -5.791 -2.796 1.932 1.00 93.25 112 VAL A CA 1
ATOM 894 C C . VAL A 1 112 ? -5.971 -3.189 0.463 1.00 93.25 112 VAL A C 1
ATOM 896 O O . VAL A 1 112 ? -6.338 -2.343 -0.350 1.00 93.25 112 VAL A O 1
ATOM 899 N N . LEU A 1 113 ? -5.820 -4.477 0.135 1.00 93.12 113 LEU A N 1
ATOM 900 C CA . LEU A 1 113 ? -6.026 -4.985 -1.224 1.00 93.12 113 LEU A CA 1
ATOM 901 C C . LEU A 1 113 ? -7.451 -4.713 -1.729 1.00 93.12 113 LEU A C 1
ATOM 903 O O . LEU A 1 113 ? -7.629 -4.148 -2.805 1.00 93.12 113 LEU A O 1
ATOM 907 N N . LYS A 1 114 ? -8.474 -5.028 -0.923 1.00 92.06 114 LYS A N 1
ATOM 908 C CA . LYS A 1 114 ? -9.880 -4.760 -1.277 1.00 92.06 114 LYS A CA 1
ATOM 909 C C . LYS A 1 114 ? -10.161 -3.276 -1.512 1.00 92.06 114 LYS A C 1
ATOM 911 O O . LYS A 1 114 ? -10.944 -2.938 -2.399 1.00 92.06 114 LYS A O 1
ATOM 916 N N . LEU A 1 115 ? -9.539 -2.397 -0.725 1.00 91.62 115 LEU A N 1
ATOM 917 C CA . LEU A 1 115 ? -9.665 -0.951 -0.895 1.00 91.62 115 LEU A CA 1
ATOM 918 C C . LEU A 1 115 ? -9.078 -0.504 -2.245 1.00 91.62 115 LEU A C 1
ATOM 920 O O . LEU A 1 115 ? -9.717 0.265 -2.959 1.00 91.62 115 LEU A O 1
ATOM 924 N N . ALA A 1 116 ? -7.917 -1.043 -2.631 1.00 87.69 116 ALA A N 1
ATOM 925 C CA . ALA A 1 116 ? -7.305 -0.783 -3.934 1.00 87.69 116 ALA A CA 1
ATOM 926 C C . ALA A 1 116 ? -8.168 -1.290 -5.108 1.00 87.69 116 ALA A C 1
ATOM 928 O O . ALA A 1 116 ? -8.381 -0.563 -6.082 1.00 87.69 116 ALA A O 1
ATOM 929 N N . GLU A 1 117 ? -8.724 -2.500 -5.005 1.00 86.62 117 GLU A N 1
ATOM 930 C CA . GLU A 1 117 ? -9.594 -3.088 -6.037 1.00 86.62 117 GLU A CA 1
ATOM 931 C C . GLU A 1 117 ? -10.931 -2.356 -6.215 1.00 86.62 117 GLU A C 1
ATOM 933 O O . GLU A 1 117 ? -11.482 -2.303 -7.320 1.00 86.62 117 GLU A O 1
ATOM 938 N N . GLY A 1 118 ? -11.487 -1.803 -5.134 1.00 79.38 118 GLY A N 1
ATOM 939 C CA . GLY A 1 118 ? -12.727 -1.029 -5.193 1.00 79.38 118 GLY A CA 1
ATOM 940 C C . GLY A 1 118 ? -12.609 0.163 -6.146 1.00 79.38 118 GLY A C 1
ATOM 941 O O . GLY A 1 118 ? -13.532 0.446 -6.908 1.00 79.38 118 GLY A O 1
ATOM 942 N N . THR A 1 119 ? -11.445 0.809 -6.181 1.00 60.06 119 THR A N 1
ATOM 943 C CA . THR A 1 119 ? -11.193 1.970 -7.043 1.00 60.06 119 THR A CA 1
ATOM 944 C C . THR A 1 119 ? -10.835 1.590 -8.475 1.00 60.06 119 THR A C 1
ATOM 946 O O . THR A 1 119 ? -11.181 2.332 -9.397 1.00 60.06 119 THR A O 1
ATOM 949 N N . THR A 1 120 ? -10.197 0.436 -8.708 1.00 57.84 120 THR A N 1
ATOM 950 C CA . THR A 1 120 ? -9.949 -0.040 -10.082 1.00 57.84 120 THR A CA 1
ATOM 951 C C . THR A 1 120 ? -11.255 -0.418 -10.780 1.00 57.84 120 THR A C 1
ATOM 953 O O . THR A 1 120 ? -11.443 -0.065 -11.945 1.00 57.84 120 THR A O 1
ATOM 956 N N . LYS A 1 121 ? -12.209 -1.019 -10.055 1.00 55.12 121 LYS A N 1
ATOM 957 C CA . LYS A 1 121 ? -13.556 -1.343 -10.567 1.00 55.12 121 LYS A CA 1
ATOM 958 C C . LYS A 1 121 ? -14.435 -0.109 -10.813 1.00 55.12 121 LYS A C 1
ATOM 960 O O . LYS A 1 121 ? -15.352 -0.173 -11.624 1.00 55.12 121 LYS A O 1
ATOM 965 N N . GLN A 1 122 ? -14.149 1.024 -10.170 1.00 45.59 122 GLN A N 1
ATOM 966 C CA . GLN A 1 122 ? -14.883 2.281 -10.377 1.00 45.59 122 GLN A CA 1
ATOM 967 C C . GLN A 1 122 ? -14.428 3.089 -11.608 1.00 45.59 122 GLN A C 1
ATOM 969 O O . GLN A 1 122 ? -15.077 4.072 -11.955 1.00 45.59 122 GLN A O 1
ATOM 974 N N . LYS A 1 123 ? -13.367 2.680 -12.324 1.00 37.91 123 LYS A N 1
ATOM 975 C CA . LYS A 1 123 ? -12.893 3.363 -13.549 1.00 37.91 123 LYS A CA 1
ATOM 976 C C . LYS A 1 123 ? -13.468 2.794 -14.859 1.00 37.91 123 LYS A C 1
ATOM 978 O O . LYS A 1 123 ? -12.861 2.943 -15.916 1.00 37.91 123 LYS A O 1
ATOM 983 N N . SER A 1 124 ? -14.667 2.215 -14.816 1.00 36.16 124 SER A N 1
ATOM 984 C CA . SER A 1 124 ? -15.479 1.919 -16.005 1.00 36.16 124 SER A CA 1
ATOM 985 C C . SER A 1 124 ? -16.962 2.184 -15.717 1.00 36.16 124 SER A C 1
ATOM 987 O O . SER A 1 124 ? -17.675 1.285 -15.282 1.00 36.16 124 SER A O 1
ATOM 989 N N . GLY A 1 125 ? -17.431 3.420 -15.930 1.00 31.12 125 GLY A N 1
ATOM 990 C CA . GLY A 1 125 ? -18.863 3.737 -15.820 1.00 31.12 125 GLY A CA 1
ATOM 991 C C . GLY A 1 125 ? -19.197 5.203 -15.546 1.00 31.12 125 GLY A C 1
ATOM 992 O O . GLY A 1 125 ? -19.359 5.594 -14.403 1.00 31.12 125 GLY A O 1
ATOM 993 N N . GLN A 1 126 ? -19.271 5.973 -16.632 1.00 31.73 126 GLN A N 1
ATOM 994 C CA . GLN A 1 126 ? -20.070 7.177 -16.911 1.00 31.73 126 GLN A CA 1
ATOM 995 C C . GLN A 1 126 ? -20.559 8.118 -15.785 1.00 31.73 126 GLN A C 1
ATOM 997 O O . GLN A 1 126 ? -21.285 7.782 -14.857 1.00 31.73 126 GLN A O 1
ATOM 1002 N N . ASN A 1 127 ? -20.254 9.387 -16.044 1.00 28.41 127 ASN A N 1
ATOM 1003 C CA . ASN A 1 127 ? -20.916 10.602 -15.593 1.00 28.41 127 ASN A CA 1
ATOM 1004 C C . ASN A 1 127 ? -22.423 10.603 -15.948 1.00 28.41 127 ASN A C 1
ATOM 1006 O O . ASN A 1 127 ? -22.743 10.416 -17.117 1.00 28.41 127 ASN A O 1
ATOM 1010 N N . GLN A 1 128 ? -23.318 10.872 -14.987 1.00 36.84 128 GLN A N 1
ATOM 1011 C CA . GLN A 1 128 ? -24.291 11.988 -14.998 1.00 36.84 128 GLN A CA 1
ATOM 1012 C C . GLN A 1 128 ? -25.335 11.861 -13.870 1.00 36.84 128 GLN A C 1
ATOM 1014 O O . GLN A 1 128 ? -25.923 10.812 -13.628 1.00 36.84 128 GLN A O 1
ATOM 1019 N N . LYS A 1 129 ? -25.572 12.991 -13.191 1.00 31.39 129 LYS A N 1
ATOM 1020 C CA . LYS A 1 129 ? -26.714 13.255 -12.302 1.00 31.39 129 LYS A CA 1
ATOM 1021 C C . LYS A 1 129 ? -28.043 13.113 -13.051 1.00 31.39 129 LYS A C 1
ATOM 1023 O O . LYS A 1 129 ? -28.164 13.664 -14.138 1.00 31.39 129 LYS A O 1
ATOM 1028 N N . SER A 1 130 ? -29.075 12.600 -12.382 1.00 28.97 130 SER A N 1
ATOM 1029 C CA . SER A 1 130 ? -30.307 13.321 -11.974 1.00 28.97 130 SER A CA 1
ATOM 1030 C C . SER A 1 130 ? -31.457 12.337 -11.708 1.00 28.97 130 SER A C 1
ATOM 1032 O O . SER A 1 130 ? -31.435 11.206 -12.173 1.00 28.97 130 SER A O 1
ATOM 1034 N N . GLY A 1 131 ? -32.366 12.735 -10.814 1.00 28.14 131 GLY A N 1
ATOM 1035 C CA . GLY A 1 131 ? -33.257 11.845 -10.073 1.00 28.14 131 GLY A CA 1
ATOM 1036 C C . GLY A 1 131 ? -34.483 11.312 -10.812 1.00 28.14 131 GLY A C 1
ATOM 1037 O O . GLY A 1 131 ? -34.708 11.573 -11.985 1.00 28.14 131 GLY A O 1
ATOM 1038 N N . GLY A 1 132 ? -35.303 10.584 -10.059 1.00 26.14 132 GLY A N 1
ATOM 1039 C CA . GLY A 1 132 ? -36.582 10.052 -10.513 1.00 26.14 132 GLY A CA 1
ATOM 1040 C C . GLY A 1 132 ? -36.964 8.817 -9.710 1.00 26.14 132 GLY A C 1
ATOM 1041 O O . GLY A 1 132 ? -36.128 7.965 -9.443 1.00 26.14 132 GLY A O 1
ATOM 1042 N N . LYS A 1 133 ? -38.212 8.792 -9.265 1.00 34.09 133 LYS A N 1
ATOM 1043 C CA . LYS A 1 133 ? -38.844 7.851 -8.340 1.00 34.09 133 LYS A CA 1
ATOM 1044 C C . LYS A 1 133 ? -39.397 6.623 -9.093 1.00 34.09 133 LYS A C 1
ATOM 1046 O O . LYS A 1 133 ? -39.578 6.686 -10.303 1.00 34.09 133 LYS A O 1
ATOM 1051 N N . ASP A 1 134 ? -39.765 5.603 -8.316 1.00 30.59 134 ASP A N 1
ATOM 1052 C CA . ASP A 1 134 ? -40.771 4.557 -8.592 1.00 30.59 134 ASP A CA 1
ATOM 1053 C C . ASP A 1 134 ? -40.316 3.190 -9.158 1.00 30.59 134 ASP A C 1
ATOM 1055 O O . ASP A 1 134 ? -39.150 2.910 -9.402 1.00 30.59 134 ASP A O 1
ATOM 1059 N N . GLU A 1 135 ? -41.280 2.271 -9.181 1.00 32.91 135 GLU A N 1
ATOM 1060 C CA . GLU A 1 135 ? -41.329 0.970 -8.506 1.00 32.91 135 GLU A CA 1
ATOM 1061 C C . GLU A 1 135 ? -41.288 -0.245 -9.474 1.00 32.91 135 GLU A C 1
ATOM 1063 O O . GLU A 1 135 ? -41.725 -0.148 -10.612 1.00 32.91 135 GLU A O 1
ATOM 1068 N N . LYS A 1 136 ? -40.847 -1.412 -8.956 1.00 34.03 136 LYS A N 1
ATOM 1069 C CA . LYS A 1 136 ? -41.036 -2.814 -9.433 1.00 34.03 136 LYS A CA 1
ATOM 1070 C C . LYS A 1 136 ? -40.657 -3.188 -10.881 1.00 34.03 136 LYS A C 1
ATOM 1072 O O . LYS A 1 136 ? -41.320 -2.834 -11.844 1.00 34.03 136 LYS A O 1
ATOM 1077 N N . SER A 1 137 ? -39.799 -4.203 -11.012 1.00 30.41 137 SER A N 1
ATOM 1078 C CA . SER A 1 137 ? -40.211 -5.592 -11.321 1.00 30.41 137 SER A CA 1
ATOM 1079 C C . SER A 1 137 ? -39.019 -6.467 -11.739 1.00 30.41 137 SER A C 1
ATOM 1081 O O . SER A 1 137 ? -37.981 -6.016 -12.209 1.00 30.41 137 SER A O 1
ATOM 1083 N N . SER A 1 138 ? -39.171 -7.751 -11.452 1.00 38.72 138 SER A N 1
ATOM 1084 C CA . SER A 1 138 ? -38.245 -8.864 -11.627 1.00 38.72 138 SER A CA 1
ATOM 1085 C C . SER A 1 138 ? -37.858 -9.161 -13.082 1.00 38.72 138 SER A C 1
ATOM 1087 O O . SER A 1 138 ? -38.741 -9.240 -13.926 1.00 38.72 138 SER A O 1
ATOM 1089 N N . LEU A 1 139 ? -36.588 -9.509 -13.332 1.00 36.19 139 LEU A N 1
ATOM 1090 C CA . LEU A 1 139 ? -36.116 -10.827 -13.815 1.00 36.19 139 LEU A CA 1
ATOM 1091 C C . LEU A 1 139 ? -34.680 -10.720 -14.365 1.00 36.19 139 LEU A C 1
ATOM 1093 O O . LEU A 1 139 ? -34.295 -9.770 -15.033 1.00 36.19 139 LEU A O 1
ATOM 1097 N N . LYS A 1 140 ? -33.877 -11.721 -14.002 1.00 43.69 140 LYS A N 1
ATOM 1098 C CA . LYS A 1 140 ? -32.428 -11.847 -14.209 1.00 43.69 140 LYS A CA 1
ATOM 1099 C C . LYS A 1 140 ? -32.044 -11.866 -15.692 1.00 43.69 140 LYS A C 1
ATOM 1101 O O . LYS A 1 140 ? -32.643 -12.633 -16.438 1.00 43.69 140 LYS A O 1
ATOM 1106 N N . GLN A 1 141 ? -30.946 -11.197 -16.062 1.00 43.03 141 GLN A N 1
ATOM 1107 C CA . GLN A 1 141 ? -30.164 -11.528 -17.263 1.00 43.03 141 GLN A CA 1
ATOM 1108 C C . GLN A 1 141 ? -28.639 -11.417 -17.022 1.00 43.03 141 GLN A C 1
ATOM 1110 O O . GLN A 1 141 ? -28.218 -10.758 -16.070 1.00 43.03 141 GLN A O 1
ATOM 1115 N N . PRO A 1 142 ? -27.827 -12.185 -17.778 1.00 37.56 142 PRO A N 1
ATOM 1116 C CA . PRO A 1 142 ? -26.587 -12.795 -17.297 1.00 37.56 142 PRO A CA 1
ATOM 1117 C C . PRO A 1 142 ? -25.313 -11.959 -17.511 1.00 37.56 142 PRO A C 1
ATOM 1119 O O . PRO A 1 142 ? -25.289 -10.965 -18.227 1.00 37.56 142 PRO A O 1
ATOM 1122 N N . LYS A 1 143 ? -24.244 -12.406 -16.836 1.00 40.66 143 LYS A N 1
ATOM 1123 C CA . LYS A 1 143 ? -22.902 -11.807 -16.782 1.00 40.66 143 LYS A CA 1
ATOM 1124 C C . LYS A 1 143 ? -22.146 -11.875 -18.116 1.00 40.66 143 LYS A C 1
ATOM 1126 O O . LYS A 1 143 ? -22.340 -12.804 -18.892 1.00 40.66 143 LYS A O 1
ATOM 1131 N N . LEU A 1 144 ? -21.233 -10.903 -18.257 1.00 37.59 144 LEU A N 1
ATOM 1132 C CA . LEU A 1 144 ? -20.152 -10.727 -19.237 1.00 37.59 144 LEU A CA 1
ATOM 1133 C C . LEU A 1 144 ? -19.913 -11.906 -20.192 1.00 37.59 144 LEU A C 1
ATOM 1135 O O . LEU A 1 144 ? -19.302 -12.912 -19.829 1.00 37.59 144 LEU A O 1
ATOM 1139 N N . THR A 1 145 ? -20.285 -11.708 -21.452 1.00 38.59 145 THR A N 1
ATOM 1140 C CA . THR A 1 145 ? -19.748 -12.473 -22.573 1.00 38.59 145 THR A CA 1
ATOM 1141 C C . THR A 1 145 ? -18.351 -11.986 -22.940 1.00 38.59 145 THR A C 1
ATOM 1143 O O . THR A 1 145 ? -18.070 -10.794 -23.059 1.00 38.59 145 THR A O 1
ATOM 1146 N N . ALA A 1 146 ? -17.486 -12.981 -23.083 1.00 34.56 146 ALA A N 1
ATOM 1147 C CA . ALA A 1 146 ? -16.076 -12.928 -23.388 1.00 34.56 146 ALA A CA 1
ATOM 1148 C C . ALA A 1 146 ? -15.742 -12.240 -24.719 1.00 34.56 146 ALA A C 1
ATOM 1150 O O . ALA A 1 146 ? -16.441 -12.408 -25.715 1.00 34.56 146 ALA A O 1
ATOM 1151 N N . MET A 1 147 ? -14.580 -11.589 -24.753 1.00 31.47 147 MET A N 1
ATOM 1152 C CA . MET A 1 147 ? -13.856 -11.278 -25.984 1.00 31.47 147 MET A CA 1
ATOM 1153 C C . MET A 1 147 ? -12.537 -12.058 -25.968 1.00 31.47 147 MET A C 1
ATOM 1155 O O . MET A 1 147 ? -11.512 -11.555 -25.523 1.00 31.47 147 MET A O 1
ATOM 1159 N N . PHE A 1 148 ? -12.572 -13.304 -26.443 1.00 34.84 148 PHE A N 1
ATOM 1160 C CA . PHE A 1 148 ? -11.384 -14.010 -26.922 1.00 34.84 148 PHE A CA 1
ATOM 1161 C C . PHE A 1 148 ? -11.583 -14.296 -28.408 1.00 34.84 148 PHE A C 1
ATOM 1163 O O . PHE A 1 148 ? -12.429 -15.101 -28.794 1.00 34.84 148 PHE A O 1
ATOM 1170 N N . VAL A 1 149 ? -10.789 -13.628 -29.244 1.00 42.06 149 VAL A N 1
ATOM 1171 C CA . VAL A 1 149 ? -10.625 -13.995 -30.650 1.00 42.06 149 VAL A CA 1
ATOM 1172 C C . VAL A 1 149 ? -9.790 -15.273 -30.688 1.00 42.06 149 VAL A C 1
ATOM 1174 O O . VAL A 1 149 ? -8.635 -15.296 -30.266 1.00 42.06 149 VAL A O 1
ATOM 1177 N N . ARG A 1 150 ? -10.389 -16.360 -31.177 1.00 38.97 150 ARG A N 1
ATOM 1178 C CA . ARG A 1 150 ? -9.707 -17.631 -31.428 1.00 38.97 150 ARG A CA 1
ATOM 1179 C C . ARG A 1 150 ? -8.851 -17.482 -32.690 1.00 38.97 150 ARG A C 1
ATOM 1181 O O . ARG A 1 150 ? -9.385 -17.190 -33.756 1.00 38.97 150 ARG A O 1
ATOM 1188 N N . LYS A 1 151 ? -7.536 -17.711 -32.595 1.00 33.56 151 LYS A N 1
ATOM 1189 C CA . LYS A 1 151 ? -6.699 -17.962 -33.780 1.00 33.56 151 LYS A CA 1
ATOM 1190 C C . LYS A 1 151 ? -7.102 -19.297 -34.414 1.00 33.56 151 LYS A C 1
ATOM 1192 O O . LYS A 1 151 ? -7.212 -20.300 -33.709 1.00 33.56 151 LYS A O 1
ATOM 1197 N N . ALA A 1 152 ? -7.257 -19.314 -35.735 1.00 39.94 152 ALA A N 1
ATOM 1198 C CA . ALA A 1 152 ? -7.283 -20.534 -36.533 1.00 39.94 152 ALA A CA 1
ATOM 1199 C C . ALA A 1 152 ? -5.904 -20.763 -37.173 1.00 39.94 152 ALA A C 1
ATOM 1201 O O . ALA A 1 152 ? -5.254 -19.816 -37.616 1.00 39.94 152 ALA A O 1
ATOM 1202 N N . LYS A 1 153 ? -5.472 -22.029 -37.167 1.00 37.06 153 LYS A N 1
ATOM 1203 C CA . LYS A 1 153 ? -4.331 -22.558 -37.923 1.00 37.06 153 LYS A CA 1
ATOM 1204 C C . LYS A 1 153 ? -4.637 -22.505 -39.423 1.00 37.06 153 LYS A C 1
ATOM 1206 O O . LYS A 1 153 ? -5.714 -22.942 -39.823 1.00 37.06 153 LYS A O 1
ATOM 1211 N N . GLY A 1 154 ? -3.658 -22.058 -40.200 1.00 41.56 154 GLY A N 1
ATOM 1212 C CA . GLY A 1 154 ? -3.381 -22.505 -41.562 1.00 41.56 154 GLY A CA 1
ATOM 1213 C C . GLY A 1 154 ? -1.935 -22.960 -41.574 1.00 41.56 154 GLY A C 1
ATOM 1214 O O . GLY A 1 154 ? -1.114 -22.168 -41.056 1.00 41.56 154 GLY A O 1
#

Radius of gyration: 20.88 Å; chains: 1; bounding box: 65×39×64 Å

pLDDT: mean 71.76, std 22.42, range [26.14, 93.62]

Secondary structure (DSSP, 8-state):
----STTTT-B-----PPPTTS---HHHHHHHHHHHHHHHS-----SEEEEEEEEEEEEEETTEEEEEEEEEEEESSPPPP---TT-TT-------GGGGGGS-B-HHHHHHHHHHHHHHHTTSS-----------------------PPPPP-